Protein AF-A0A402CL69-F1 (afdb_monomer)

Organism: Rhodococcus wratislaviensis (NCBI:txid44752)

Secondary structure (DSSP, 8-state):
-PPPPP---TT--PPPS--EEEEEEEEEEEE-SSEEEEEEEEEEEETTEEEEEEEEEEEEEEETTEEEEEEEEEEEEEE-TTSTTTT-

Mean predicted aligned error: 7.6 Å

Solvent-accessible surface area (backbone atoms only — not comparable to full-atom values): 5375 Å² total; per-residue (Å²): 134,85,77,81,73,82,82,78,78,85,82,66,79,60,76,66,87,42,82,44,79,48,74,44,78,76,40,80,77,43,85,53,98,62,43,35,30,36,37,27,40,37,39,32,31,38,85,88,38,78,25,37,32,32,37,43,41,37,34,32,32,65,56,85,99,40,79,43,76,77,41,75,47,78,45,77,73,51,62,36,85,88,25,74,63,50,95,114

Nearest PDB structures (foldseek):
  1ask-assembly1_B  TM=7.804E-01  e=3.730E-01  Rattus norvegicus
  1ar0-assembly1_B  TM=7.925E-01  e=4.919E-01  Rattus norvegicus
  1jb2-assembly1_B  TM=8.057E-01  e=5.199E-01  Rattus norvegicus
  1jb5-assembly1_B  TM=7.981E-01  e=7.247E-01  Rattus norvegicus
  1qma-assembly1_A  TM=7.547E-01  e=1.193E+00  Rattus norvegicus

Sequence (88 aa):
MLSPAPVDDSSNASAARFVRHFVTNLRFDVVGPARIQTSAYFVVFTQDGPDHWGRYRDALVEVGERWLFSHRFVSVDAVRPGGWFDGR

pLDDT: mean 89.59, std 16.11, range [46.38, 98.81]

Foldseek 3Di:
DDDDDPPDPPDDLDAFPDKDKDKDDWDFPDDDPFKTWIKIKIFIAGPVGTFWIDMKIFMWGDDPPDTDTPDIDTDIPDGDVSGSPPPD

Structure (mmCIF, N/CA/C/O backbone):
data_AF-A0A402CL69-F1
#
_entry.id   AF-A0A402CL69-F1
#
loop_
_atom_site.group_PDB
_atom_site.id
_atom_site.type_symbol
_atom_site.label_atom_id
_atom_site.label_alt_id
_atom_site.label_comp_id
_atom_site.label_asym_id
_atom_site.label_entity_id
_atom_site.label_seq_id
_atom_site.pdbx_PDB_ins_code
_atom_site.Cartn_x
_atom_site.Cartn_y
_atom_site.Cartn_z
_atom_site.occupancy
_atom_site.B_iso_or_equiv
_atom_site.auth_seq_id
_atom_site.auth_comp_id
_atom_site.auth_asym_id
_atom_site.auth_atom_id
_atom_site.pdbx_PDB_model_num
ATOM 1 N N . MET A 1 1 ? 34.389 0.532 -39.800 1.00 54.44 1 MET A N 1
ATOM 2 C CA . MET A 1 1 ? 33.897 1.544 -38.843 1.00 54.44 1 MET A CA 1
ATOM 3 C C . MET A 1 1 ? 33.122 0.798 -37.772 1.00 54.44 1 MET A C 1
ATOM 5 O O . MET A 1 1 ? 32.095 0.225 -38.106 1.00 54.44 1 MET A O 1
ATOM 9 N N . LEU A 1 2 ? 33.659 0.677 -36.553 1.00 46.38 2 LEU A N 1
ATOM 10 C CA . LEU A 1 2 ? 32.929 0.045 -35.450 1.00 46.38 2 LEU A CA 1
ATOM 11 C C . LEU A 1 2 ? 31.781 0.969 -35.025 1.00 46.38 2 LEU A C 1
ATOM 13 O O . LEU A 1 2 ? 32.010 2.149 -34.769 1.00 46.38 2 LEU A O 1
ATOM 17 N N . SER A 1 3 ? 30.566 0.427 -34.966 1.00 55.28 3 SER A N 1
ATOM 18 C CA . SER A 1 3 ? 29.427 1.080 -34.317 1.00 55.28 3 SER A CA 1
ATOM 19 C C . SER A 1 3 ? 29.765 1.273 -32.833 1.00 55.28 3 SER A C 1
ATOM 21 O O . SER A 1 3 ? 30.277 0.325 -32.230 1.00 55.28 3 SER A O 1
ATOM 23 N N . PRO A 1 4 ? 29.525 2.447 -32.224 1.00 54.84 4 PRO A N 1
ATOM 24 C CA . PRO A 1 4 ? 29.728 2.592 -30.791 1.00 54.84 4 PRO A CA 1
ATOM 25 C C . PRO A 1 4 ? 28.787 1.637 -30.047 1.00 54.84 4 PRO A C 1
ATOM 27 O O . PRO A 1 4 ? 27.625 1.470 -30.427 1.00 54.84 4 PRO A O 1
ATOM 30 N N . ALA A 1 5 ? 29.319 0.980 -29.016 1.00 56.25 5 ALA A N 1
ATOM 31 C CA . ALA A 1 5 ? 28.540 0.167 -28.092 1.00 56.25 5 ALA A CA 1
ATOM 32 C C . ALA A 1 5 ? 27.432 1.021 -27.441 1.00 56.25 5 ALA A C 1
ATOM 34 O O . ALA A 1 5 ? 27.631 2.229 -27.271 1.00 56.25 5 ALA A O 1
ATOM 35 N N . PRO A 1 6 ? 26.273 0.432 -27.084 1.00 56.34 6 PRO A N 1
ATOM 36 C CA . PRO A 1 6 ? 25.242 1.151 -26.350 1.00 56.34 6 PRO A CA 1
ATOM 37 C C . PRO A 1 6 ? 25.843 1.704 -25.058 1.00 56.34 6 PRO A C 1
ATOM 39 O O . PRO A 1 6 ? 26.546 0.996 -24.337 1.00 56.34 6 PRO A O 1
ATOM 42 N N . VAL A 1 7 ? 25.600 2.990 -24.810 1.00 59.28 7 VAL A N 1
ATOM 43 C CA . VAL A 1 7 ? 25.988 3.642 -23.563 1.00 59.28 7 VAL A CA 1
ATOM 44 C C . VAL A 1 7 ? 25.180 2.974 -22.458 1.00 59.28 7 VAL A C 1
ATOM 46 O O . VAL A 1 7 ? 23.952 3.045 -22.454 1.00 59.28 7 VAL A O 1
ATOM 49 N N . ASP A 1 8 ? 25.875 2.262 -21.583 1.00 49.91 8 ASP A N 1
ATOM 50 C CA . ASP A 1 8 ? 25.303 1.713 -20.367 1.00 49.91 8 ASP A CA 1
ATOM 51 C C . ASP A 1 8 ? 25.023 2.876 -19.405 1.00 49.91 8 ASP A C 1
ATOM 53 O O . ASP A 1 8 ? 25.944 3.452 -18.830 1.00 49.91 8 ASP A O 1
ATOM 57 N N . ASP A 1 9 ? 23.751 3.260 -19.286 1.00 52.97 9 ASP A N 1
ATOM 58 C CA . ASP A 1 9 ? 23.263 4.275 -18.338 1.00 52.97 9 ASP A CA 1
ATOM 59 C C . ASP A 1 9 ? 23.072 3.690 -16.921 1.00 52.97 9 ASP A C 1
ATOM 61 O O . ASP A 1 9 ? 22.386 4.252 -16.061 1.00 52.97 9 ASP A O 1
ATOM 65 N N . SER A 1 10 ? 23.661 2.520 -16.645 1.00 49.75 10 SER A N 1
ATOM 66 C CA . SER A 1 10 ? 23.702 1.970 -15.298 1.00 49.75 10 SER A CA 1
ATOM 67 C C . SER A 1 10 ? 24.655 2.799 -14.430 1.00 49.75 10 SER A C 1
ATOM 69 O O . SER A 1 10 ? 25.870 2.642 -14.464 1.00 49.75 10 SER A O 1
ATOM 71 N N . SER A 1 11 ? 24.096 3.745 -13.666 1.00 48.28 11 SER A N 1
ATOM 72 C CA . SER A 1 11 ? 24.546 4.153 -12.312 1.00 48.28 11 SER A CA 1
ATOM 73 C C . SER A 1 11 ? 24.257 5.613 -11.948 1.00 48.28 11 SER A C 1
ATOM 75 O O . SER A 1 11 ? 25.049 6.270 -11.273 1.00 48.28 11 SER A O 1
ATOM 77 N N . ASN A 1 12 ? 23.071 6.126 -12.261 1.00 47.34 12 ASN A N 1
ATOM 78 C CA . ASN A 1 12 ? 22.531 7.174 -11.404 1.00 47.34 12 ASN A CA 1
ATOM 79 C C . ASN A 1 12 ? 21.022 7.016 -11.304 1.00 47.34 12 ASN A C 1
ATOM 81 O O . ASN A 1 12 ? 20.278 7.559 -12.116 1.00 47.34 12 ASN A O 1
ATOM 85 N N . ALA A 1 13 ? 20.563 6.257 -10.303 1.00 57.69 13 ALA A N 1
ATOM 86 C CA . ALA A 1 13 ? 19.175 6.332 -9.866 1.00 57.69 13 ALA A CA 1
ATOM 87 C C . ALA A 1 13 ? 18.937 7.775 -9.406 1.00 57.69 13 ALA A C 1
ATOM 89 O O . ALA A 1 13 ? 19.168 8.124 -8.246 1.00 57.69 13 ALA A O 1
ATOM 90 N N . SER A 1 14 ? 18.589 8.645 -10.356 1.00 65.69 14 SER A N 1
ATOM 91 C CA . SER A 1 14 ? 18.413 10.062 -10.097 1.00 65.69 14 SER A CA 1
ATOM 92 C C . SER A 1 14 ? 17.369 10.193 -8.995 1.00 65.69 14 SER A C 1
ATOM 94 O O . SER A 1 14 ? 16.334 9.517 -9.002 1.00 65.69 14 SER A O 1
ATOM 96 N N . ALA A 1 15 ? 17.679 10.988 -7.971 1.00 80.19 15 ALA A N 1
ATOM 97 C CA . ALA A 1 15 ? 16.734 11.216 -6.893 1.00 80.19 15 ALA A CA 1
ATOM 98 C C . ALA A 1 15 ? 15.415 11.709 -7.506 1.00 80.19 15 ALA A C 1
ATOM 100 O O . ALA A 1 15 ? 15.419 12.670 -8.277 1.00 80.19 15 ALA A O 1
ATOM 101 N N . ALA A 1 16 ? 14.301 11.040 -7.189 1.00 86.62 16 ALA A N 1
ATOM 102 C CA . ALA A 1 16 ? 13.006 11.423 -7.728 1.00 86.62 16 ALA A CA 1
ATOM 103 C C . ALA A 1 16 ? 12.728 12.893 -7.392 1.00 86.62 16 ALA A C 1
ATOM 105 O O . ALA A 1 16 ? 12.753 13.295 -6.227 1.00 86.62 16 ALA A O 1
ATOM 106 N N . ARG A 1 17 ? 12.450 13.699 -8.422 1.00 92.88 17 ARG A N 1
ATOM 107 C CA . ARG A 1 17 ? 12.138 15.127 -8.276 1.00 92.88 17 ARG A CA 1
ATOM 108 C C . ARG A 1 17 ? 10.845 15.329 -7.491 1.00 92.88 17 ARG A C 1
ATOM 110 O O . ARG A 1 17 ? 10.697 16.321 -6.782 1.00 92.88 17 ARG A O 1
ATOM 117 N N . PHE A 1 18 ? 9.904 14.400 -7.633 1.00 95.56 18 PHE A N 1
ATOM 118 C CA . PHE A 1 18 ? 8.739 14.292 -6.770 1.00 95.56 18 PHE A CA 1
ATOM 119 C C . PHE A 1 18 ? 8.356 12.828 -6.576 1.00 95.56 18 PHE A C 1
ATOM 121 O O . PHE A 1 18 ? 8.654 11.979 -7.411 1.00 95.56 18 PHE A O 1
ATOM 128 N N . VAL A 1 19 ? 7.627 12.568 -5.493 1.00 96.38 19 VAL A N 1
ATOM 129 C CA . VAL A 1 19 ? 6.983 11.283 -5.2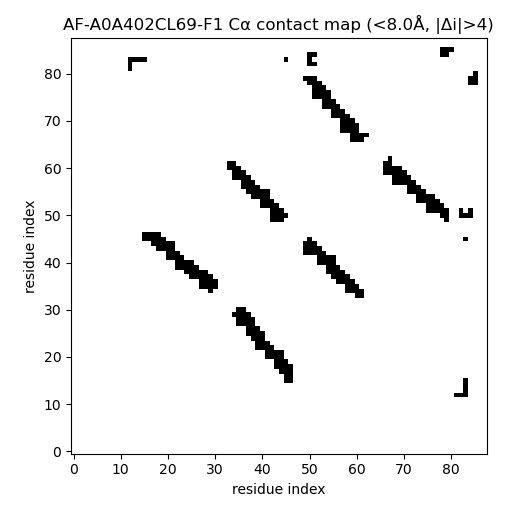18 1.00 96.38 19 VAL A CA 1
ATOM 130 C C . VAL A 1 19 ? 5.515 11.562 -4.923 1.00 96.38 19 VAL A C 1
ATOM 132 O O . VAL A 1 19 ? 5.196 12.326 -4.010 1.00 96.38 19 VAL A O 1
ATOM 135 N N . ARG A 1 20 ? 4.606 10.973 -5.701 1.00 98.06 20 ARG A N 1
ATOM 136 C CA . ARG A 1 20 ? 3.159 11.152 -5.539 1.00 98.06 20 ARG A CA 1
ATOM 137 C C . ARG A 1 20 ? 2.471 9.809 -5.378 1.00 98.06 20 ARG A C 1
ATOM 139 O O . ARG A 1 20 ? 2.521 8.975 -6.270 1.00 98.06 20 ARG A O 1
ATOM 146 N N . HIS A 1 21 ? 1.777 9.643 -4.261 1.00 98.06 21 HIS A N 1
ATOM 147 C CA . HIS A 1 21 ? 0.970 8.461 -4.001 1.00 98.06 21 HIS A CA 1
ATOM 148 C C . HIS A 1 21 ? -0.436 8.659 -4.564 1.00 98.06 21 HIS A C 1
ATOM 150 O O . HIS A 1 21 ? -1.107 9.640 -4.243 1.00 98.06 21 HIS A O 1
ATOM 156 N N . PHE A 1 22 ? -0.886 7.713 -5.377 1.00 98.62 22 PHE A N 1
ATOM 157 C CA . PHE A 1 22 ? -2.279 7.552 -5.756 1.00 98.62 22 PHE A CA 1
ATOM 158 C C . PHE A 1 22 ? -2.816 6.320 -5.039 1.00 98.62 22 PHE A C 1
ATOM 160 O O . PHE A 1 22 ? -2.436 5.198 -5.365 1.00 98.62 22 PHE A O 1
ATOM 167 N N . VAL A 1 23 ? -3.658 6.535 -4.033 1.00 98.69 23 VAL A N 1
ATOM 168 C CA . VAL A 1 23 ? -4.269 5.467 -3.237 1.00 98.69 23 VAL A CA 1
ATOM 169 C C . VAL A 1 23 ? -5.728 5.351 -3.642 1.00 98.69 23 VAL A C 1
ATOM 171 O O . VAL A 1 23 ? -6.440 6.352 -3.685 1.00 98.69 23 VAL A O 1
ATOM 174 N N . THR A 1 24 ? -6.174 4.138 -3.949 1.00 98.44 24 THR A N 1
ATOM 175 C CA . THR A 1 24 ? -7.513 3.885 -4.484 1.00 98.44 24 THR A CA 1
ATOM 176 C C . THR A 1 24 ? -8.121 2.616 -3.898 1.00 98.44 24 THR A C 1
ATOM 178 O O . THR A 1 24 ? -7.424 1.774 -3.326 1.00 98.44 24 THR A O 1
ATOM 181 N N . ASN A 1 25 ? -9.444 2.490 -4.047 1.00 98.00 25 ASN A N 1
ATOM 182 C CA . ASN A 1 25 ? -10.232 1.340 -3.605 1.00 98.00 25 ASN A CA 1
ATOM 183 C C . ASN A 1 25 ? -10.005 1.029 -2.118 1.00 98.00 25 ASN A C 1
ATOM 185 O O . ASN A 1 25 ? -9.842 -0.131 -1.740 1.00 98.00 25 ASN A O 1
ATOM 189 N N . LEU A 1 26 ? -9.976 2.077 -1.286 1.00 98.25 26 LEU A N 1
ATOM 190 C CA . LEU A 1 26 ? -9.924 1.919 0.159 1.00 98.25 26 LEU A CA 1
ATOM 191 C C . LEU A 1 26 ? -11.146 1.120 0.613 1.00 98.25 26 LEU A C 1
ATOM 193 O O . LEU A 1 26 ? -12.290 1.526 0.405 1.00 98.25 26 LEU A O 1
ATOM 197 N N . ARG A 1 27 ? -10.884 -0.014 1.246 1.00 98.62 27 ARG A N 1
ATOM 198 C CA . ARG A 1 27 ? -11.878 -0.918 1.797 1.00 98.62 27 ARG A CA 1
ATOM 199 C C . ARG A 1 27 ? -11.676 -1.006 3.300 1.00 98.62 27 ARG A C 1
ATOM 201 O O . ARG A 1 27 ? -10.562 -1.222 3.767 1.00 98.62 27 ARG A O 1
ATOM 208 N N . PHE A 1 28 ? -12.765 -0.869 4.044 1.00 98.44 28 PHE A N 1
ATOM 209 C CA . PHE A 1 28 ? -12.797 -1.177 5.467 1.00 98.44 28 PHE A CA 1
ATOM 210 C C . PHE A 1 28 ? -13.113 -2.662 5.623 1.00 98.44 28 PHE A C 1
ATOM 212 O O . PHE A 1 28 ? -14.200 -3.110 5.265 1.00 98.44 28 PHE A O 1
ATOM 219 N N . ASP A 1 29 ? -12.142 -3.426 6.109 1.00 98.31 29 ASP A N 1
ATOM 220 C CA . ASP A 1 29 ? -12.272 -4.869 6.305 1.00 98.31 29 ASP A CA 1
ATOM 221 C C . ASP A 1 29 ? -12.895 -5.189 7.667 1.00 98.31 29 ASP A C 1
ATOM 223 O O . ASP A 1 29 ? -13.717 -6.096 7.776 1.00 98.31 29 ASP A O 1
ATOM 227 N N . VAL A 1 30 ? -12.541 -4.409 8.695 1.00 98.06 30 VAL A N 1
ATOM 228 C CA . VAL A 1 30 ? -13.120 -4.477 10.044 1.00 98.06 30 VAL A CA 1
ATOM 229 C C . VAL A 1 30 ? -13.288 -3.061 10.583 1.00 98.06 30 VAL A C 1
ATOM 231 O O . VAL A 1 30 ? -12.362 -2.255 10.498 1.00 98.06 30 VAL A O 1
ATOM 234 N N . VAL A 1 31 ? -14.443 -2.772 11.186 1.00 98.00 31 VAL A N 1
ATOM 235 C CA . VAL A 1 31 ? -14.712 -1.510 11.889 1.00 98.00 31 VAL A CA 1
ATOM 236 C C . VAL A 1 31 ? -15.175 -1.830 13.303 1.00 98.00 31 VAL A C 1
ATOM 238 O O . VAL A 1 31 ? -16.246 -2.399 13.497 1.00 98.00 31 VAL A O 1
ATOM 241 N N . GLY A 1 32 ? -14.349 -1.485 14.286 1.00 96.31 32 GLY A N 1
ATOM 242 C CA . GLY A 1 32 ? -14.663 -1.588 15.705 1.00 96.31 32 GLY A CA 1
ATOM 243 C C . GLY A 1 32 ? -14.433 -0.257 16.424 1.00 96.31 32 GLY A C 1
ATOM 244 O O . GLY A 1 32 ? -13.798 0.639 15.867 1.00 96.31 32 GLY A O 1
ATOM 245 N N . PRO A 1 33 ? -14.911 -0.125 17.672 1.00 94.56 33 PRO A N 1
ATOM 246 C CA . PRO A 1 33 ? -14.895 1.145 18.398 1.00 94.56 33 PRO A CA 1
ATOM 247 C C . PRO A 1 33 ? -13.483 1.683 18.664 1.00 94.56 33 PRO A C 1
ATOM 249 O O . PRO A 1 33 ? -13.292 2.883 18.606 1.00 94.56 33 PRO A O 1
ATOM 252 N N . ALA A 1 34 ? -12.492 0.813 18.891 1.00 95.44 34 ALA A N 1
ATOM 253 C CA . ALA A 1 34 ? -11.108 1.216 19.181 1.00 95.44 34 ALA A CA 1
ATOM 254 C C . ALA A 1 34 ? -10.089 0.748 18.125 1.00 95.44 34 ALA A C 1
ATOM 256 O O . ALA A 1 34 ? -8.891 1.008 18.246 1.00 95.44 34 ALA A O 1
ATOM 257 N N . ARG A 1 35 ? -10.536 0.001 17.104 1.00 97.81 35 ARG A N 1
ATOM 258 C CA . ARG A 1 35 ? -9.657 -0.573 16.080 1.00 97.81 35 ARG A CA 1
ATOM 259 C C . ARG A 1 35 ? -10.368 -0.718 14.744 1.00 97.81 35 ARG A C 1
ATOM 261 O O . ARG A 1 35 ? -11.454 -1.289 14.673 1.00 97.81 35 ARG A O 1
ATOM 268 N N . ILE A 1 36 ? -9.696 -0.288 13.685 1.00 98.62 36 ILE A N 1
ATOM 269 C CA . ILE A 1 36 ? -10.136 -0.435 12.298 1.00 98.62 36 ILE A CA 1
ATOM 270 C C . ILE A 1 36 ? -9.060 -1.192 11.518 1.00 98.62 36 ILE A C 1
ATOM 272 O O . ILE A 1 36 ? -7.865 -1.012 11.761 1.00 98.62 36 ILE A O 1
ATOM 276 N N . GLN A 1 37 ? -9.476 -2.039 10.580 1.00 98.75 37 GLN A N 1
ATOM 277 C CA . GLN A 1 37 ? -8.586 -2.642 9.591 1.00 98.75 37 GLN A CA 1
ATOM 278 C C . GLN A 1 37 ? -9.030 -2.244 8.192 1.00 98.75 37 GLN A C 1
ATOM 280 O O . GLN A 1 37 ? -10.220 -2.312 7.876 1.00 98.75 37 GLN A O 1
ATOM 285 N N . THR A 1 38 ? -8.077 -1.839 7.358 1.00 98.81 38 THR A N 1
ATOM 286 C CA . THR A 1 38 ? -8.349 -1.451 5.974 1.00 98.81 38 THR A CA 1
ATOM 287 C C . THR A 1 38 ? -7.370 -2.087 5.002 1.00 98.81 38 THR A C 1
ATOM 289 O O . THR A 1 38 ? -6.257 -2.486 5.357 1.00 98.81 38 THR A O 1
ATOM 292 N N . SER A 1 39 ? -7.784 -2.127 3.744 1.00 98.75 39 SER A N 1
ATOM 293 C CA . SER A 1 39 ? -6.935 -2.443 2.608 1.00 98.75 39 SER A CA 1
ATOM 294 C C . SER A 1 39 ? -7.123 -1.407 1.505 1.00 98.75 39 SER A C 1
ATOM 296 O O . SER A 1 39 ? -8.200 -0.838 1.343 1.00 98.75 39 SER A O 1
ATOM 298 N N . ALA A 1 40 ? -6.062 -1.124 0.757 1.00 98.75 40 ALA A N 1
ATOM 299 C CA . ALA A 1 40 ? -6.110 -0.217 -0.386 1.00 98.75 40 ALA A CA 1
ATOM 300 C C . AL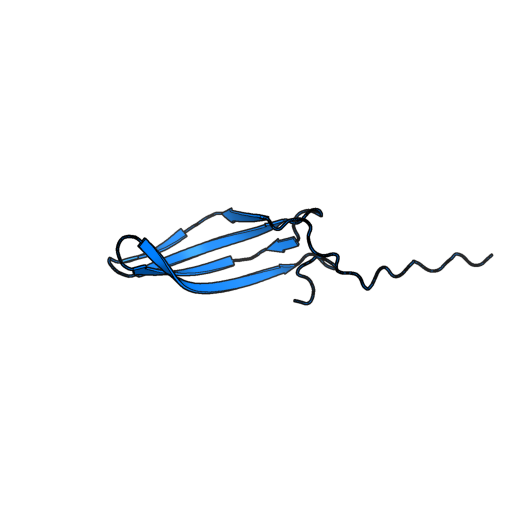A A 1 40 ? -5.081 -0.630 -1.436 1.00 98.75 40 ALA A C 1
ATOM 302 O O . ALA A 1 40 ? -4.058 -1.232 -1.106 1.00 98.75 40 ALA A O 1
ATOM 303 N N . TYR A 1 41 ? -5.329 -0.264 -2.689 1.00 98.81 41 TYR A N 1
ATOM 304 C CA . TYR A 1 41 ? -4.304 -0.304 -3.727 1.00 98.81 41 TYR A CA 1
ATOM 305 C C . TYR A 1 41 ? -3.581 1.034 -3.783 1.00 98.81 41 TYR A C 1
ATOM 307 O O . TYR A 1 41 ? -4.169 2.081 -3.495 1.00 98.81 41 TYR A O 1
ATOM 315 N N . PHE A 1 42 ? -2.317 1.008 -4.188 1.00 98.81 42 PHE A N 1
ATOM 316 C CA . PHE A 1 42 ? -1.559 2.220 -4.445 1.00 98.81 42 PHE A CA 1
ATOM 317 C C . PHE A 1 42 ? -0.758 2.118 -5.738 1.00 98.81 42 PHE A C 1
ATOM 319 O O . PHE A 1 42 ? -0.306 1.039 -6.113 1.00 98.81 42 PHE A O 1
ATOM 326 N N . VAL A 1 43 ? -0.534 3.269 -6.364 1.00 98.75 43 VAL A N 1
ATOM 327 C CA . VAL A 1 43 ? 0.509 3.494 -7.369 1.00 98.75 43 VAL A CA 1
ATOM 328 C C . VAL A 1 43 ? 1.308 4.714 -6.932 1.00 98.75 43 VAL A C 1
ATOM 330 O O . VAL A 1 43 ? 0.730 5.731 -6.543 1.00 98.75 43 VAL A O 1
ATOM 333 N N . VAL A 1 44 ? 2.629 4.624 -6.987 1.00 98.50 44 VAL A N 1
ATOM 334 C CA . VAL A 1 44 ? 3.526 5.756 -6.779 1.00 98.50 44 VAL A CA 1
ATOM 335 C C . VAL A 1 44 ? 3.986 6.278 -8.129 1.00 98.50 44 VAL A C 1
ATOM 337 O O . VAL A 1 44 ? 4.407 5.512 -8.991 1.00 98.50 44 VAL A O 1
ATOM 340 N N . PHE A 1 45 ? 3.899 7.591 -8.299 1.00 98.06 45 PHE A N 1
ATOM 341 C CA . PHE A 1 45 ? 4.357 8.307 -9.479 1.00 98.06 45 PHE A CA 1
ATOM 342 C C . PHE A 1 45 ? 5.582 9.155 -9.148 1.00 98.06 45 PHE A C 1
ATOM 344 O O . PHE A 1 45 ? 5.610 9.840 -8.120 1.00 98.06 45 PHE A O 1
ATOM 351 N N . THR A 1 46 ? 6.542 9.163 -10.064 1.00 96.62 46 THR A N 1
ATOM 352 C CA . THR A 1 46 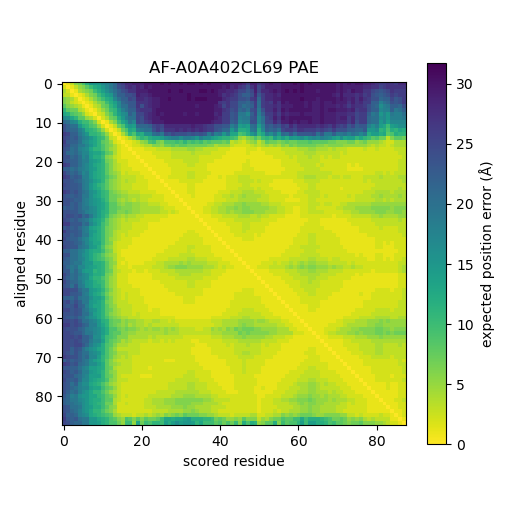? 7.670 10.101 -10.106 1.00 96.62 46 THR A CA 1
ATOM 353 C C . THR A 1 46 ? 7.571 10.960 -11.369 1.00 96.62 46 THR A C 1
ATOM 355 O O . THR A 1 46 ? 6.568 10.903 -12.090 1.00 96.62 46 THR A O 1
ATOM 358 N N . GLN A 1 47 ? 8.593 11.773 -11.660 1.00 95.00 47 GLN A N 1
ATOM 359 C CA . GLN A 1 47 ? 8.644 12.553 -12.903 1.00 95.00 47 GLN A CA 1
ATOM 360 C C . GLN A 1 47 ? 8.585 11.695 -14.175 1.00 95.00 47 GLN A C 1
ATOM 362 O O . GLN A 1 47 ? 8.154 12.197 -15.210 1.00 95.00 47 GLN A O 1
ATOM 367 N N . ASP A 1 48 ? 8.952 10.415 -14.079 1.00 93.19 48 ASP A N 1
ATOM 368 C CA . ASP A 1 48 ? 9.028 9.482 -15.206 1.00 93.19 48 ASP A CA 1
ATOM 369 C C . ASP A 1 48 ? 7.753 8.627 -15.365 1.00 93.19 48 ASP A C 1
ATOM 371 O O . ASP A 1 48 ? 7.711 7.711 -16.187 1.00 93.19 48 ASP A O 1
ATOM 375 N N . GLY A 1 49 ? 6.695 8.930 -14.598 1.00 96.06 49 GLY A N 1
ATOM 376 C CA . GLY A 1 49 ? 5.415 8.216 -14.619 1.00 96.06 49 GLY A CA 1
ATOM 377 C C . GLY A 1 49 ? 5.247 7.232 -13.451 1.00 96.06 49 GLY A C 1
ATOM 378 O O . GLY A 1 49 ? 5.779 7.486 -12.367 1.00 96.06 49 GLY A O 1
ATOM 379 N N . PRO A 1 50 ? 4.454 6.150 -13.614 1.00 97.62 50 PRO A N 1
ATOM 380 C CA . PRO A 1 50 ? 4.330 5.094 -12.608 1.00 97.62 50 PRO A CA 1
ATOM 381 C C . PRO A 1 50 ? 5.686 4.454 -12.293 1.00 97.62 50 PRO A C 1
ATOM 383 O O . PRO A 1 50 ? 6.392 4.004 -13.194 1.00 97.62 50 PRO A O 1
ATOM 386 N N . ASP A 1 51 ? 6.020 4.390 -11.009 1.00 97.62 51 ASP A N 1
ATOM 387 C CA . ASP A 1 51 ? 7.316 3.925 -10.513 1.00 97.62 51 ASP A CA 1
ATOM 388 C C . ASP A 1 51 ? 7.211 2.562 -9.817 1.00 97.62 51 ASP A C 1
ATOM 390 O O . ASP A 1 51 ? 7.927 1.628 -10.161 1.00 97.62 51 ASP A O 1
ATOM 394 N N . HIS A 1 52 ? 6.268 2.409 -8.889 1.00 98.25 52 HIS A N 1
ATOM 395 C CA . HIS A 1 52 ? 5.943 1.126 -8.266 1.00 98.25 52 HIS A CA 1
ATOM 396 C C . HIS A 1 52 ? 4.502 1.130 -7.759 1.00 98.25 52 HIS A C 1
ATOM 398 O O . HIS A 1 52 ? 3.897 2.186 -7.548 1.00 98.25 52 HIS A O 1
ATOM 404 N N . TRP A 1 53 ? 3.922 -0.052 -7.583 1.00 98.75 53 TRP A N 1
ATOM 405 C CA . TRP A 1 53 ? 2.539 -0.192 -7.137 1.00 98.75 53 TRP A CA 1
ATOM 406 C C . TRP A 1 53 ?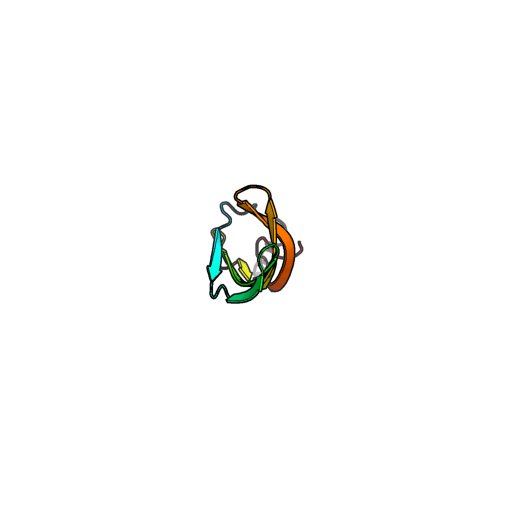 2.333 -1.454 -6.320 1.00 98.75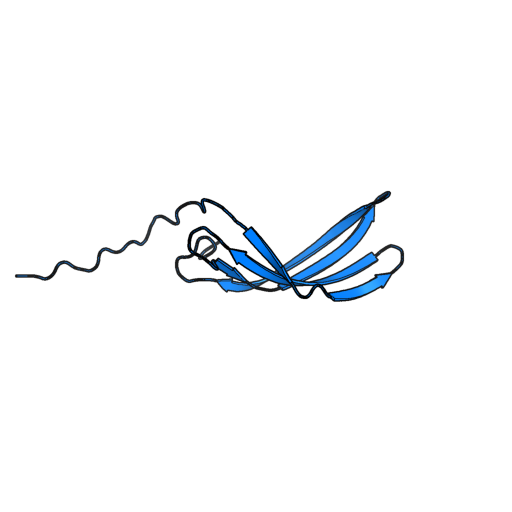 53 TRP A C 1
ATOM 408 O O . TRP A 1 53 ? 3.126 -2.397 -6.352 1.00 98.75 53 TRP A O 1
ATOM 418 N N . GLY A 1 54 ? 1.239 -1.467 -5.571 1.00 98.69 54 GLY A N 1
ATOM 419 C CA . GLY A 1 54 ? 0.910 -2.601 -4.735 1.00 98.69 54 GLY A CA 1
ATOM 420 C C . GLY A 1 54 ? -0.271 -2.346 -3.821 1.00 98.69 54 GLY A C 1
ATOM 421 O O . GLY A 1 54 ? -1.245 -1.689 -4.198 1.00 98.69 54 GLY A O 1
ATOM 422 N N . ARG A 1 55 ? -0.195 -2.905 -2.611 1.00 98.69 55 ARG A N 1
ATOM 423 C CA . ARG A 1 55 ? -1.289 -2.908 -1.639 1.00 98.69 55 ARG A CA 1
ATOM 424 C C . ARG A 1 55 ? -0.829 -2.441 -0.267 1.00 98.69 55 ARG A C 1
ATOM 426 O O . ARG A 1 55 ? 0.221 -2.858 0.225 1.00 98.69 55 ARG A O 1
ATOM 433 N N . TYR A 1 56 ? -1.677 -1.652 0.375 1.00 98.81 56 TYR A N 1
ATOM 434 C CA . TYR A 1 56 ? -1.611 -1.387 1.804 1.00 98.81 56 TYR A CA 1
ATOM 435 C C . TYR A 1 56 ? -2.596 -2.279 2.546 1.00 98.81 56 TYR A C 1
ATOM 437 O O . TYR A 1 56 ? -3.714 -2.513 2.079 1.00 98.81 56 TYR A O 1
ATOM 445 N N . ARG A 1 57 ? -2.168 -2.772 3.707 1.00 98.69 57 ARG A N 1
ATOM 446 C CA . ARG A 1 57 ? -3.030 -3.379 4.722 1.00 98.69 57 ARG A CA 1
ATOM 447 C C . ARG A 1 57 ? -2.733 -2.710 6.050 1.00 98.69 57 ARG A C 1
ATOM 449 O O . ARG A 1 57 ? -1.635 -2.862 6.588 1.00 98.69 57 ARG A O 1
ATOM 456 N N . ASP A 1 58 ? -3.715 -1.999 6.571 1.00 98.81 58 ASP A N 1
ATOM 457 C CA . ASP A 1 58 ? -3.532 -1.125 7.717 1.00 98.81 58 ASP A CA 1
ATOM 458 C C . ASP A 1 58 ? -4.332 -1.610 8.919 1.00 98.81 58 ASP A C 1
ATOM 460 O O . ASP A 1 58 ? -5.430 -2.155 8.797 1.00 98.81 58 ASP A O 1
ATOM 464 N N . ALA A 1 59 ? -3.772 -1.372 10.100 1.00 98.75 59 ALA A N 1
ATOM 465 C CA . ALA A 1 59 ? -4.504 -1.349 11.351 1.00 98.75 59 ALA A CA 1
ATOM 466 C C . ALA A 1 59 ? -4.419 0.065 11.926 1.00 98.75 59 ALA A C 1
ATOM 468 O O . ALA A 1 59 ? -3.324 0.616 12.082 1.00 98.75 59 ALA A O 1
ATOM 469 N N . LEU A 1 60 ? -5.579 0.635 12.237 1.00 98.75 60 LEU A N 1
ATOM 470 C CA . LEU A 1 60 ? -5.708 1.939 12.864 1.00 98.75 60 LEU A CA 1
ATOM 471 C C . LEU A 1 60 ? -6.279 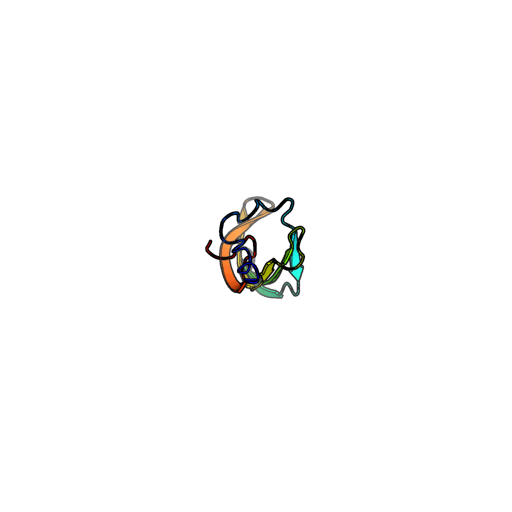1.780 14.270 1.00 98.75 60 LEU A C 1
ATOM 473 O O . LEU 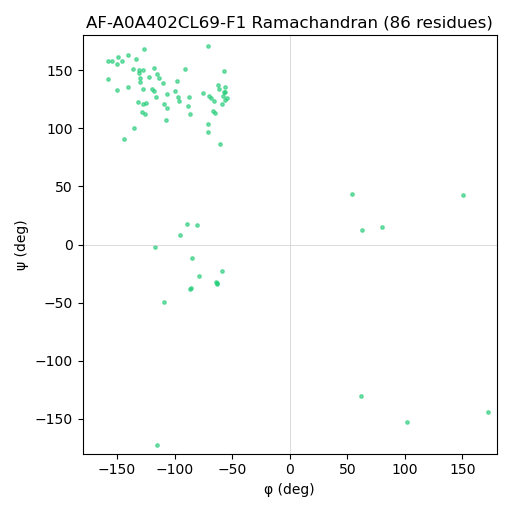A 1 60 ? -7.148 0.934 14.493 1.00 98.75 60 LEU A O 1
ATOM 477 N N . VAL A 1 61 ? -5.805 2.611 15.192 1.00 98.50 61 VAL A N 1
ATOM 478 C CA . VAL A 1 61 ? -6.3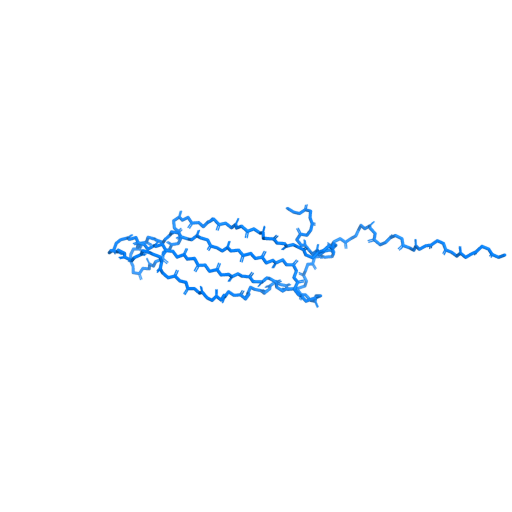07 2.715 16.567 1.00 98.50 61 VAL A CA 1
ATOM 479 C C . VAL A 1 61 ? -6.646 4.164 16.886 1.00 98.50 61 VAL A C 1
ATOM 481 O O . VAL A 1 61 ? -6.040 5.087 16.334 1.00 98.50 61 VAL A O 1
ATOM 484 N N . GLU A 1 62 ? -7.623 4.353 17.764 1.00 97.44 62 GLU A N 1
ATOM 485 C CA . GLU A 1 62 ? -7.988 5.670 18.275 1.00 97.44 62 GLU A CA 1
ATOM 486 C C . GLU A 1 62 ? -6.941 6.145 19.295 1.00 97.44 62 GLU A C 1
ATOM 488 O O . GLU A 1 62 ? -6.557 5.413 20.209 1.00 97.44 62 GLU A O 1
ATOM 493 N N . VAL A 1 63 ? -6.455 7.373 19.124 1.00 96.44 63 VAL A N 1
ATOM 494 C CA . VAL A 1 63 ? -5.531 8.054 20.035 1.00 96.44 63 VAL A CA 1
ATOM 495 C C . VAL A 1 63 ? -6.030 9.485 20.217 1.00 96.44 63 VAL A C 1
ATOM 497 O O . VAL A 1 63 ? -5.823 10.346 19.358 1.00 96.44 63 VAL A O 1
ATOM 500 N N . GLY A 1 64 ? -6.708 9.734 21.340 1.00 94.38 64 GLY A N 1
ATOM 501 C CA . GLY A 1 64 ? -7.450 10.979 21.546 1.00 94.38 64 GLY A CA 1
ATOM 502 C C . GLY A 1 64 ? -8.556 11.114 20.499 1.00 94.38 64 GLY A C 1
ATOM 503 O O . GLY A 1 64 ? -9.286 10.169 20.254 1.00 94.38 64 GLY A O 1
ATOM 504 N N . GLU A 1 65 ? -8.638 12.261 19.830 1.00 95.31 65 GLU A N 1
ATOM 505 C CA . GLU A 1 65 ? -9.659 12.538 18.805 1.00 95.31 65 GLU A CA 1
ATOM 506 C C . GLU A 1 65 ? -9.237 12.108 17.383 1.00 95.31 65 GLU A C 1
ATOM 508 O O . GLU A 1 65 ? -9.751 12.618 16.385 1.00 95.31 65 GLU A O 1
ATOM 513 N N . ARG A 1 66 ? -8.228 11.236 17.249 1.00 95.62 66 ARG A N 1
ATOM 514 C CA . ARG A 1 66 ? -7.636 10.867 15.952 1.00 95.62 66 ARG A CA 1
ATOM 515 C C . ARG A 1 66 ? -7.517 9.361 15.793 1.00 95.62 66 ARG A C 1
ATOM 517 O O . ARG A 1 66 ? -7.243 8.646 16.747 1.00 95.62 66 ARG A O 1
ATOM 524 N N . TRP A 1 67 ? -7.598 8.906 14.547 1.00 97.31 67 TRP A N 1
ATOM 525 C CA . TRP A 1 67 ? -7.188 7.560 14.156 1.00 97.31 67 TRP A CA 1
ATOM 526 C C . TRP A 1 67 ? -5.761 7.598 13.621 1.00 97.31 67 TRP A C 1
ATOM 528 O O . TRP A 1 67 ? -5.471 8.334 12.677 1.00 97.31 67 TRP A O 1
ATOM 538 N N . LEU A 1 68 ? -4.872 6.807 14.216 1.00 98.00 68 LEU A N 1
ATOM 539 C CA . LEU A 1 68 ? -3.478 6.686 13.792 1.00 98.00 68 LEU A CA 1
ATOM 540 C C . LEU A 1 68 ? -3.193 5.251 13.359 1.00 98.00 68 LEU A C 1
ATOM 542 O O . LEU A 1 68 ? -3.799 4.308 13.866 1.00 98.00 68 LEU A O 1
ATOM 546 N N . PHE A 1 69 ? -2.244 5.072 12.442 1.00 98.00 69 PHE A N 1
ATOM 547 C CA . PHE A 1 69 ? -1.757 3.740 12.098 1.00 98.00 69 PHE A CA 1
ATOM 548 C C . PHE A 1 69 ? -1.024 3.138 13.297 1.00 98.00 69 PHE A C 1
ATOM 550 O O . PHE A 1 69 ? 0.040 3.618 13.677 1.00 98.00 69 PHE A O 1
ATOM 557 N N . SER A 1 70 ? -1.561 2.057 13.862 1.00 98.38 70 SER A N 1
ATOM 558 C CA . SER A 1 70 ? -0.791 1.198 14.766 1.00 98.38 70 SER A CA 1
ATOM 559 C C . SER A 1 70 ? 0.131 0.269 13.980 1.00 98.38 70 SER A C 1
ATOM 561 O O . SER A 1 70 ? 1.143 -0.191 14.496 1.00 98.38 70 SER A O 1
ATOM 563 N N . HIS A 1 71 ? -0.247 -0.055 12.741 1.00 98.50 71 HIS A N 1
ATOM 564 C CA . HIS A 1 71 ? 0.534 -0.885 11.836 1.00 98.50 71 HIS A CA 1
ATOM 565 C C . HIS A 1 71 ? 0.122 -0.632 10.383 1.00 98.50 71 HIS A C 1
ATOM 567 O O . HIS A 1 71 ? -1.067 -0.503 10.089 1.00 98.50 71 HIS A O 1
ATOM 573 N N . ARG A 1 72 ? 1.097 -0.644 9.474 1.00 98.44 72 ARG A N 1
ATOM 574 C CA . ARG A 1 72 ? 0.890 -0.696 8.026 1.00 98.44 72 ARG A CA 1
ATOM 575 C C . ARG A 1 72 ? 1.793 -1.775 7.450 1.00 98.44 72 ARG A C 1
ATOM 577 O O . ARG A 1 72 ? 3.008 -1.704 7.596 1.00 98.44 72 ARG A O 1
ATOM 584 N N . PHE A 1 73 ? 1.195 -2.740 6.765 1.00 98.50 73 PHE A N 1
ATOM 585 C CA . PHE A 1 73 ? 1.913 -3.674 5.912 1.00 98.50 73 PHE A CA 1
ATOM 586 C C . PHE A 1 73 ? 1.846 -3.190 4.466 1.00 98.50 73 PHE A C 1
ATOM 588 O O . PHE A 1 73 ? 0.757 -2.949 3.938 1.00 98.50 73 PHE A O 1
ATOM 595 N N . VAL A 1 74 ? 3.009 -3.065 3.831 1.00 98.25 74 VAL A N 1
ATOM 596 C CA . VAL A 1 74 ? 3.134 -2.676 2.425 1.00 98.25 74 VAL A CA 1
ATOM 597 C C . VAL A 1 74 ? 3.578 -3.892 1.625 1.00 98.25 74 VAL A C 1
ATOM 599 O O . VAL A 1 74 ? 4.635 -4.454 1.891 1.00 98.25 74 VAL A O 1
ATOM 602 N N . SER A 1 75 ? 2.774 -4.284 0.641 1.00 98.19 75 SER A N 1
ATOM 603 C CA . SER A 1 75 ? 3.157 -5.268 -0.372 1.00 98.19 75 SER A CA 1
ATOM 604 C C . SER A 1 75 ? 3.393 -4.531 -1.676 1.00 98.19 75 SER A C 1
ATOM 606 O O . SER A 1 75 ? 2.452 -3.937 -2.200 1.00 98.19 75 SER A O 1
ATOM 608 N N . VAL A 1 76 ? 4.617 -4.568 -2.193 1.00 98.25 76 VAL A N 1
ATOM 609 C CA . VAL A 1 76 ? 4.932 -4.065 -3.534 1.00 98.25 76 VAL A CA 1
ATOM 610 C C . VAL A 1 76 ? 4.722 -5.212 -4.511 1.00 98.25 76 VAL A C 1
ATOM 612 O O . VAL A 1 76 ? 5.342 -6.262 -4.374 1.00 98.25 76 VAL A O 1
ATOM 615 N N . ASP A 1 77 ? 3.806 -5.029 -5.457 1.00 98.06 77 ASP A N 1
ATOM 616 C CA . ASP A 1 77 ? 3.453 -6.067 -6.428 1.00 98.06 77 ASP A CA 1
ATOM 617 C C . ASP A 1 77 ? 4.379 -6.040 -7.635 1.00 98.06 77 ASP A C 1
ATOM 619 O O . ASP A 1 77 ? 4.730 -7.084 -8.179 1.00 98.06 77 ASP A O 1
ATOM 623 N N . ALA A 1 78 ? 4.751 -4.836 -8.063 1.00 97.81 78 ALA A N 1
ATOM 624 C CA . ALA A 1 78 ? 5.702 -4.631 -9.133 1.00 97.81 78 ALA A CA 1
ATOM 625 C C . ALA A 1 78 ? 6.333 -3.242 -9.042 1.00 97.81 78 ALA A C 1
ATOM 627 O O . ALA A 1 78 ? 5.793 -2.300 -8.451 1.00 97.81 78 ALA A O 1
ATOM 628 N N . VAL A 1 79 ? 7.497 -3.158 -9.669 1.00 97.88 79 VAL A N 1
ATOM 629 C CA . VAL A 1 79 ? 8.341 -1.975 -9.767 1.00 97.88 79 VAL A CA 1
ATOM 630 C C . VAL A 1 79 ? 8.696 -1.803 -11.235 1.00 97.88 79 VAL A C 1
ATOM 632 O O . VAL A 1 79 ? 8.885 -2.787 -11.955 1.00 97.88 79 VAL A O 1
ATOM 635 N N . ARG A 1 80 ? 8.770 -0.560 -11.698 1.00 95.88 80 ARG A N 1
ATOM 636 C CA . ARG A 1 80 ? 9.284 -0.248 -13.026 1.00 95.88 80 ARG A CA 1
ATOM 637 C C . ARG A 1 80 ? 10.794 -0.541 -13.054 1.00 95.88 80 ARG A C 1
ATOM 639 O O . ARG A 1 80 ? 11.510 0.045 -12.245 1.00 95.88 80 ARG A O 1
ATOM 646 N N . PRO A 1 81 ? 11.308 -1.350 -13.996 1.00 93.75 81 PRO A N 1
ATOM 647 C CA . PRO A 1 81 ? 12.749 -1.555 -14.134 1.00 93.75 81 PRO A CA 1
ATOM 648 C C . PRO A 1 81 ? 13.513 -0.238 -14.339 1.00 93.75 81 PRO A C 1
ATOM 650 O O . PRO A 1 81 ? 13.076 0.641 -15.101 1.00 93.75 81 PRO A O 1
ATOM 653 N N . GLY A 1 82 ? 14.631 -0.089 -13.629 1.00 90.56 82 GLY A N 1
ATOM 654 C CA . GLY A 1 82 ? 15.437 1.134 -13.569 1.00 90.56 82 GLY A CA 1
ATOM 655 C C . GLY A 1 82 ? 14.704 2.339 -12.969 1.00 90.56 82 GLY A C 1
ATOM 656 O O . GLY A 1 82 ? 15.149 3.472 -13.144 1.00 90.56 82 GLY A O 1
ATOM 657 N N . GLY A 1 83 ? 13.544 2.121 -12.344 1.00 90.81 83 GLY A N 1
ATOM 658 C CA . GLY A 1 83 ? 12.787 3.146 -11.636 1.00 90.81 83 GLY A CA 1
ATOM 659 C C . GLY A 1 83 ? 13.471 3.566 -10.338 1.00 90.81 83 GLY A C 1
ATOM 660 O O . GLY A 1 83 ? 14.419 2.943 -9.870 1.00 90.81 83 GLY A O 1
ATOM 661 N N . TRP A 1 84 ? 12.962 4.622 -9.717 1.00 92.44 84 TRP A N 1
ATOM 662 C CA . TRP A 1 84 ? 13.515 5.169 -8.479 1.00 92.44 84 TRP A CA 1
ATOM 663 C C . TRP A 1 84 ? 13.444 4.183 -7.303 1.00 92.44 84 TRP A C 1
ATOM 665 O O . TRP A 1 84 ? 14.326 4.196 -6.437 1.00 92.44 84 TRP A O 1
ATOM 675 N N . PHE A 1 85 ? 12.403 3.345 -7.263 1.00 94.06 85 PHE A N 1
ATOM 676 C CA . PHE A 1 85 ? 12.238 2.300 -6.250 1.00 94.06 85 PHE A CA 1
ATOM 677 C C . PHE A 1 85 ? 12.978 0.995 -6.587 1.00 94.06 85 PHE A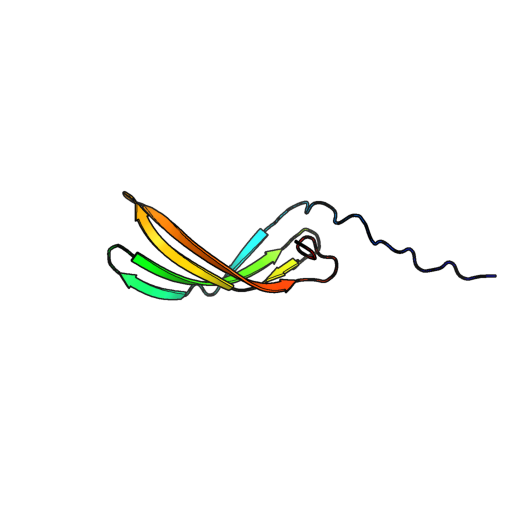 C 1
ATOM 679 O O . PHE A 1 85 ? 13.102 0.128 -5.725 1.00 94.06 85 PHE A O 1
ATOM 686 N N . ASP A 1 86 ? 13.480 0.836 -7.812 1.00 92.31 86 ASP A N 1
ATOM 687 C CA . ASP A 1 86 ? 14.159 -0.392 -8.224 1.00 92.31 86 ASP A CA 1
ATOM 688 C C . ASP A 1 86 ? 15.473 -0.575 -7.442 1.00 92.31 86 ASP A C 1
ATOM 690 O O . ASP A 1 86 ? 16.327 0.313 -7.412 1.00 92.31 86 ASP A O 1
ATOM 694 N N . GLY A 1 87 ? 15.612 -1.715 -6.761 1.00 82.62 87 GLY A N 1
ATOM 695 C CA . GLY A 1 87 ? 16.762 -2.028 -5.905 1.00 82.62 87 GLY A CA 1
ATOM 696 C C . GLY A 1 87 ? 16.760 -1.412 -4.495 1.00 82.62 87 GLY A C 1
ATOM 697 O O . GLY A 1 87 ? 17.817 -1.407 -3.859 1.00 82.62 87 GLY A O 1
ATOM 698 N N . ARG A 1 88 ? 15.625 -0.894 -4.002 1.00 77.44 88 ARG A N 1
ATOM 699 C CA . ARG A 1 88 ? 15.463 -0.389 -2.621 1.00 77.44 88 ARG A CA 1
ATOM 700 C C . ARG A 1 88 ? 14.785 -1.368 -1.666 1.00 77.44 88 ARG A C 1
ATOM 702 O O . ARG A 1 88 ? 14.071 -2.278 -2.138 1.00 77.44 88 ARG A O 1
#

Radius of gyration: 19.01 Å; Cα contacts (8 Å, |Δi|>4): 164; chains: 1; bounding box: 49×21×60 Å

InterPro domains:
  IPR032710 NTF2-like domain superfamily [SSF54427] (15-80)